Protein AF-A0AAV6FN83-F1 (afdb_monomer)

Nearest PDB structures (foldseek):
  1flj-assembly1_A  TM=7.805E-01  e=2.760E-05  Rattus norvegicus
  1urt-assembly1_A  TM=7.282E-01  e=1.240E-05  Mus musculus
  6zr9-assembly1_A  TM=7.828E-01  e=1.463E-04  Homo sapiens
  1keq-assembly2_B  TM=7.171E-01  e=7.507E-05  Mus musculus
  1znc-assembly2_B  TM=6.680E-01  e=8.025E-05  Homo sapiens

InterPro domains:
  IPR001148 Alpha carbonic anhydrase domain [PF00194] (38-166)
  IPR001148 Alpha carbonic anhydrase domain [SM01057] (1-166)
  IPR036398 Alpha carbonic anhydrase domain superfamily [G3DSA:3.10.200.10] (35-166)
  IPR036398 Alpha carbonic anhydrase domain superfamily [SSF51069] (3-166)

Foldseek 3Di:
DDDDDDDKDKALLQAQQQWWKWAAQLQDTDIDGDFPNIDIPQDAAPCVCSPPVVVLVVDPSRHDDDDAAEDADPPDDQDDPLLNQVLVCLLQHQFHPGMDTGGRHGNQCQQVRNDDQDPDNPPPVPDHNYGHPVSVCSQQVRHASHDPPGHGPPPSDDDDDDPVPD

Sequence (166 aa):
MTPFLQKFTFTGFNDKAAMSKIKNTGKTVKVEFIAGTLKLHIVNAKSIYNGKMAKILQESEGLAALGFFIEVESGTTDQPASWRNLTAHLSSITEKGQYADITGISMDYLISGGRPPATRLWYGPSSNIKVNKNLIDLFSTTVRVGNSSSPFMTNVYRSVQSLNGR

Solvent-accessible surface area (backbone atoms only — not comparable to full-atom values): 9888 Å² total; per-residue (Å²): 135,83,86,77,82,77,81,77,43,80,40,44,34,74,38,28,69,26,37,42,34,39,31,20,69,36,74,50,81,45,77,42,60,45,87,84,41,66,46,45,56,88,44,58,52,57,67,93,50,73,82,44,57,81,63,34,74,74,40,99,77,19,68,54,85,90,87,82,55,77,38,76,34,79,100,61,74,62,35,27,64,46,51,40,61,59,52,65,52,40,74,65,18,27,31,40,72,31,55,42,78,45,65,78,49,28,52,41,30,51,71,50,34,48,40,81,77,52,100,66,75,79,76,56,101,76,73,61,24,46,32,11,54,70,54,59,46,44,55,50,73,49,25,18,41,37,46,94,89,38,60,54,48,60,87,81,72,80,80,90,73,82,64,88,90,110

Mean predicted aligned error: 7.97 Å

pLDDT: mean 82.22, std 16.21, range [41.53, 98.5]

Organism: NCBI:txid278164

Radius of gyration: 17.39 Å; Cα contacts (8 Å, |Δi|>4): 271; chains: 1; bounding box: 46×39×48 Å

Structure (mmCIF, N/CA/C/O backbone):
data_AF-A0AAV6FN83-F1
#
_entry.id   AF-A0AAV6FN83-F1
#
loop_
_atom_site.group_PDB
_atom_site.id
_atom_site.type_symbol
_atom_site.label_atom_id
_atom_site.label_alt_id
_atom_site.label_comp_id
_atom_site.label_asym_id
_atom_site.label_entity_id
_atom_site.label_seq_id
_atom_site.pdbx_PDB_ins_code
_atom_site.Cartn_x
_atom_site.Cartn_y
_atom_site.Cartn_z
_atom_site.occupancy
_atom_site.B_iso_or_equiv
_atom_site.auth_seq_id
_atom_site.auth_comp_id
_atom_site.auth_asym_id
_atom_site.auth_atom_id
_atom_site.pdbx_PDB_model_num
ATOM 1 N N . MET A 1 1 ? 19.232 26.820 -24.868 1.00 41.53 1 MET A N 1
ATOM 2 C CA . MET A 1 1 ? 18.607 25.488 -25.018 1.00 41.53 1 MET A CA 1
ATOM 3 C C . MET A 1 1 ? 17.802 25.209 -23.767 1.00 41.53 1 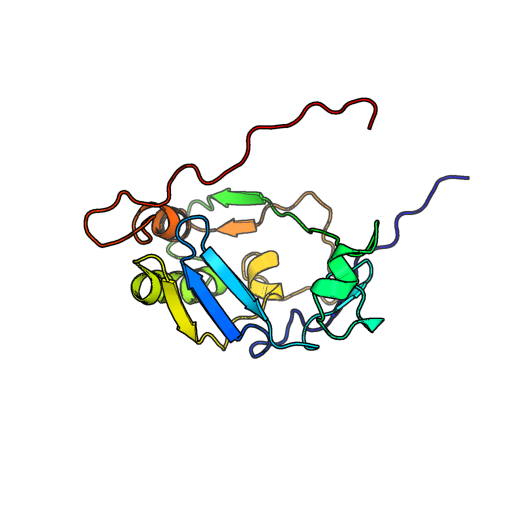MET A C 1
ATOM 5 O O . MET A 1 1 ? 18.380 25.186 -22.691 1.00 41.53 1 MET A O 1
ATOM 9 N N . THR A 1 2 ? 16.488 25.062 -23.888 1.00 42.81 2 THR A N 1
ATOM 10 C CA . THR A 1 2 ? 15.620 24.671 -22.771 1.00 42.81 2 THR A CA 1
ATOM 11 C C . 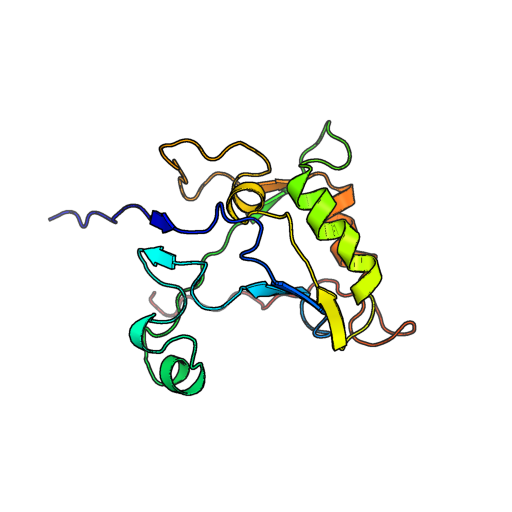THR A 1 2 ? 15.734 23.153 -22.597 1.00 42.81 2 THR A C 1
ATOM 13 O O . THR A 1 2 ? 15.498 22.443 -23.576 1.00 42.81 2 THR A O 1
ATOM 16 N N . PRO A 1 3 ? 16.130 22.614 -21.431 1.00 51.75 3 PRO A N 1
ATOM 17 C CA . PRO A 1 3 ? 16.149 21.169 -21.242 1.00 51.75 3 PRO A CA 1
ATOM 18 C C . PRO A 1 3 ? 14.708 20.641 -21.232 1.00 51.75 3 PRO A C 1
ATOM 20 O O . PRO A 1 3 ? 13.888 21.060 -20.417 1.00 51.75 3 PRO A O 1
ATOM 23 N N . PHE A 1 4 ? 14.388 19.728 -22.151 1.00 61.75 4 PHE A N 1
ATOM 24 C CA . PHE A 1 4 ? 13.110 19.019 -22.157 1.00 61.75 4 PHE A CA 1
ATOM 25 C C . PHE A 1 4 ? 13.226 17.771 -21.282 1.00 61.75 4 PHE A C 1
ATOM 27 O O . PHE A 1 4 ? 13.963 16.842 -21.610 1.00 61.75 4 PHE A O 1
ATOM 34 N N . LEU A 1 5 ? 12.481 17.735 -20.176 1.00 60.78 5 LEU A N 1
ATOM 35 C CA . LEU A 1 5 ? 12.267 16.497 -19.432 1.00 60.78 5 LEU A CA 1
ATOM 36 C C . LEU A 1 5 ? 11.431 15.546 -20.292 1.00 60.78 5 LEU A C 1
ATOM 38 O O . LEU A 1 5 ? 10.336 15.893 -20.742 1.00 60.78 5 LEU A O 1
ATOM 42 N N . GLN A 1 6 ? 11.951 14.342 -20.525 1.00 66.56 6 GLN A N 1
ATOM 43 C CA . GLN A 1 6 ? 11.180 13.288 -21.171 1.00 66.56 6 GLN A CA 1
ATOM 44 C C . GLN A 1 6 ? 10.081 12.796 -20.231 1.00 66.56 6 GLN A C 1
ATOM 46 O O . GLN A 1 6 ? 10.248 12.711 -19.015 1.00 66.56 6 GLN A O 1
ATOM 51 N N . LYS A 1 7 ? 8.940 12.444 -20.817 1.00 69.50 7 LYS A N 1
ATOM 52 C CA . LYS A 1 7 ? 7.821 11.864 -20.086 1.00 69.50 7 LYS A CA 1
ATOM 53 C C . LYS A 1 7 ? 8.192 10.474 -19.558 1.00 69.50 7 LYS A C 1
ATOM 55 O O . LYS A 1 7 ? 8.666 9.630 -20.319 1.00 69.50 7 LYS A O 1
ATOM 60 N N . PHE A 1 8 ? 7.892 10.210 -18.287 1.00 72.50 8 PHE A N 1
ATOM 61 C CA . PHE A 1 8 ? 8.014 8.869 -17.715 1.00 72.50 8 PHE A CA 1
ATOM 62 C C . PHE A 1 8 ? 7.148 7.861 -18.476 1.00 72.50 8 PHE A C 1
ATOM 64 O O . PHE A 1 8 ? 5.983 8.124 -18.786 1.00 72.50 8 PHE A O 1
ATOM 71 N N . THR A 1 9 ? 7.716 6.685 -18.744 1.00 72.44 9 THR A N 1
ATOM 72 C CA . THR A 1 9 ? 6.984 5.554 -19.325 1.00 72.44 9 THR A CA 1
ATOM 73 C C . THR A 1 9 ? 6.980 4.398 -18.337 1.00 72.44 9 THR A C 1
ATOM 75 O O . THR A 1 9 ? 8.039 3.934 -17.913 1.00 72.44 9 THR A O 1
ATOM 78 N N . PHE A 1 10 ? 5.788 3.921 -17.994 1.00 77.88 10 PHE A N 1
ATOM 79 C CA . PHE A 1 10 ? 5.569 2.814 -17.070 1.00 77.88 10 PHE A CA 1
ATOM 80 C C . PHE A 1 10 ? 5.234 1.559 -17.875 1.00 77.88 10 PHE A C 1
ATOM 82 O O . PHE A 1 10 ? 4.244 1.531 -18.596 1.00 77.88 10 PHE A O 1
ATOM 89 N N . THR A 1 11 ? 6.077 0.532 -17.796 1.00 81.12 11 THR A N 1
ATOM 90 C CA . THR A 1 11 ? 5.854 -0.763 -18.455 1.00 81.12 11 THR A CA 1
ATOM 91 C C . THR A 1 11 ? 5.644 -1.836 -17.395 1.00 81.12 11 THR A C 1
ATOM 93 O O . THR A 1 11 ? 6.400 -1.908 -16.425 1.00 81.12 11 THR A O 1
ATOM 96 N N . GLY A 1 12 ? 4.610 -2.660 -17.575 1.00 83.50 12 GLY A N 1
ATOM 97 C CA . GLY A 1 12 ? 4.262 -3.752 -16.662 1.00 83.50 12 GLY A CA 1
ATOM 98 C C . GLY A 1 12 ? 3.496 -3.331 -15.407 1.00 83.50 12 GLY A C 1
ATOM 99 O O . GLY A 1 12 ? 3.076 -4.183 -14.638 1.00 83.50 12 GLY A O 1
ATOM 100 N N . PHE A 1 13 ? 3.243 -2.035 -15.195 1.00 86.31 13 PHE A N 1
ATOM 101 C CA . PHE A 1 13 ? 2.449 -1.556 -14.053 1.00 86.31 13 PHE A CA 1
ATOM 102 C C . PHE A 1 13 ? 0.962 -1.967 -14.146 1.00 86.31 13 PHE A C 1
ATOM 104 O O . PHE A 1 13 ? 0.254 -2.017 -13.134 1.00 86.31 13 PHE A O 1
ATOM 111 N N . ASN A 1 14 ? 0.494 -2.320 -15.343 1.00 86.50 14 ASN A N 1
ATOM 112 C CA . ASN A 1 14 ? -0.826 -2.892 -15.600 1.00 86.50 14 ASN A CA 1
ATOM 113 C C . ASN A 1 14 ? -0.917 -4.397 -15.281 1.00 86.50 14 ASN A C 1
ATOM 115 O O . ASN A 1 14 ? -2.026 -4.931 -15.217 1.00 86.50 14 ASN A O 1
ATOM 119 N N . ASP A 1 15 ? 0.213 -5.084 -15.085 1.00 89.88 15 ASP A N 1
ATOM 120 C CA . ASP A 1 15 ? 0.239 -6.513 -14.781 1.00 89.88 15 ASP A CA 1
ATOM 121 C C . ASP A 1 15 ? -0.223 -6.767 -13.337 1.00 89.88 15 ASP A C 1
ATOM 123 O O . ASP A 1 15 ? 0.376 -6.306 -12.364 1.00 89.88 15 ASP A O 1
ATOM 127 N N . LYS A 1 16 ? -1.319 -7.516 -13.203 1.00 91.19 16 LYS A N 1
ATOM 128 C CA . LYS A 1 16 ? -1.933 -7.869 -11.918 1.00 91.19 16 LYS A CA 1
ATOM 129 C C . LYS A 1 16 ? -1.198 -8.992 -11.181 1.00 91.19 16 LYS A C 1
ATOM 131 O O . LYS A 1 16 ? -1.496 -9.223 -10.013 1.00 91.19 16 LYS A O 1
ATOM 136 N N . ALA A 1 17 ? -0.278 -9.686 -11.847 1.00 90.88 17 ALA A N 1
ATOM 137 C CA . ALA A 1 17 ? 0.593 -10.692 -11.249 1.00 90.88 17 ALA A CA 1
ATOM 138 C C . ALA A 1 17 ? 1.955 -10.111 -10.835 1.00 90.88 17 ALA A C 1
ATOM 140 O O . ALA A 1 17 ? 2.757 -10.803 -10.215 1.00 90.88 17 ALA A O 1
ATOM 141 N N . ALA A 1 18 ? 2.238 -8.845 -11.166 1.00 89.81 18 ALA A N 1
ATOM 142 C CA . ALA A 1 18 ? 3.548 -8.252 -10.924 1.00 89.81 18 ALA A CA 1
ATOM 143 C C . ALA A 1 18 ? 3.866 -8.071 -9.436 1.00 89.81 18 ALA A C 1
ATOM 145 O O . ALA A 1 18 ? 5.029 -8.192 -9.060 1.00 89.81 18 ALA A O 1
ATOM 146 N N . MET A 1 19 ? 2.872 -7.767 -8.598 1.00 91.50 19 MET A N 1
ATOM 147 C CA . MET A 1 19 ? 3.025 -7.741 -7.140 1.00 91.50 19 MET A CA 1
ATOM 148 C C . MET A 1 19 ? 2.934 -9.162 -6.603 1.00 91.50 19 MET A C 1
ATOM 150 O O . MET A 1 19 ? 1.995 -9.866 -6.946 1.00 91.50 19 MET A O 1
ATOM 154 N N . SER A 1 20 ? 3.887 -9.566 -5.765 1.00 93.31 20 SER A N 1
ATOM 155 C CA . SER A 1 20 ? 3.965 -10.941 -5.258 1.00 93.31 20 SER A CA 1
ATOM 156 C C . SER A 1 20 ? 3.737 -11.047 -3.759 1.00 93.31 20 SER A C 1
ATOM 158 O O . SER A 1 20 ? 3.164 -12.030 -3.300 1.00 93.31 20 SER A O 1
ATOM 160 N N . LYS A 1 21 ? 4.182 -10.057 -2.978 1.00 95.38 21 LYS A N 1
ATOM 161 C CA . LYS A 1 21 ? 4.176 -10.154 -1.516 1.00 95.38 21 LYS A CA 1
ATOM 162 C C . LYS A 1 21 ? 3.981 -8.811 -0.847 1.00 95.38 21 LYS A C 1
ATOM 164 O O . LYS A 1 21 ? 4.591 -7.825 -1.251 1.00 95.38 21 LYS A O 1
ATOM 169 N N . ILE A 1 22 ? 3.208 -8.794 0.230 1.00 97.19 22 ILE A N 1
ATOM 170 C CA . ILE A 1 22 ? 3.123 -7.678 1.171 1.00 97.19 22 ILE A CA 1
ATOM 171 C C . ILE A 1 22 ? 3.696 -8.113 2.520 1.00 97.19 22 ILE A C 1
ATOM 173 O O . ILE A 1 22 ? 3.480 -9.239 2.962 1.00 97.19 22 ILE A O 1
ATOM 177 N N . LYS A 1 23 ? 4.473 -7.245 3.169 1.00 97.69 23 LYS A N 1
ATOM 178 C CA . LYS A 1 23 ? 5.182 -7.563 4.412 1.00 97.69 23 LYS A CA 1
ATOM 179 C C . LYS A 1 23 ? 5.177 -6.393 5.379 1.00 97.69 23 LYS A C 1
ATOM 181 O O . LYS A 1 23 ? 5.529 -5.275 5.005 1.00 97.69 23 LYS A O 1
ATOM 186 N N . ASN A 1 24 ? 4.920 -6.676 6.651 1.00 98.06 24 ASN A N 1
ATOM 187 C CA . ASN A 1 24 ? 5.206 -5.742 7.731 1.00 98.06 24 ASN A CA 1
ATOM 188 C C . ASN A 1 24 ? 6.668 -5.897 8.178 1.00 98.06 24 ASN A C 1
ATOM 190 O O . ASN A 1 24 ? 7.106 -6.956 8.629 1.00 98.06 24 ASN A O 1
ATOM 194 N N . THR A 1 25 ? 7.459 -4.835 8.042 1.00 96.81 25 THR A N 1
ATOM 195 C CA . THR A 1 25 ? 8.880 -4.838 8.439 1.00 96.81 25 THR A CA 1
ATOM 196 C C . THR A 1 25 ? 9.110 -4.371 9.883 1.00 96.81 25 THR A C 1
ATOM 198 O O . THR A 1 25 ? 10.245 -4.389 10.365 1.00 96.81 25 THR A O 1
ATOM 201 N N . GLY A 1 26 ? 8.054 -3.919 10.564 1.00 95.19 26 GLY A N 1
ATOM 202 C CA . GLY A 1 26 ? 8.095 -3.169 11.821 1.00 95.19 26 GLY A CA 1
ATOM 203 C C . GLY A 1 26 ? 8.497 -1.700 11.649 1.00 95.19 26 GLY A C 1
ATOM 204 O O . GLY A 1 26 ? 8.528 -0.953 12.621 1.00 95.19 26 GLY A O 1
ATOM 205 N N . LYS A 1 27 ? 8.834 -1.288 10.419 1.00 94.31 27 LYS A N 1
ATOM 206 C CA . LYS A 1 27 ? 9.220 0.084 10.054 1.00 94.31 27 LYS A CA 1
ATOM 207 C C . LYS A 1 27 ? 8.477 0.623 8.836 1.00 94.31 27 LYS A C 1
ATOM 209 O O . LYS A 1 27 ? 8.706 1.761 8.471 1.00 94.31 27 LYS A O 1
ATOM 214 N N . THR A 1 28 ? 7.718 -0.213 8.136 1.00 94.81 28 THR A N 1
ATOM 215 C CA . THR A 1 28 ? 6.918 0.112 6.948 1.00 94.81 28 THR A CA 1
ATOM 216 C C . THR A 1 28 ? 6.169 -1.144 6.499 1.00 94.81 28 THR A C 1
ATOM 218 O O . THR A 1 28 ? 6.606 -2.268 6.794 1.00 94.81 28 THR A O 1
ATOM 221 N N . VAL A 1 29 ? 5.094 -0.948 5.739 1.00 96.31 29 VAL A N 1
ATOM 222 C CA . VAL A 1 29 ? 4.484 -1.981 4.901 1.00 96.31 29 VAL A CA 1
ATOM 223 C C . VAL A 1 29 ? 5.212 -1.984 3.558 1.00 96.31 29 VAL A C 1
ATOM 225 O O . VAL A 1 29 ? 5.216 -0.993 2.833 1.00 96.31 29 VAL A O 1
ATOM 228 N N . LYS A 1 30 ? 5.864 -3.099 3.235 1.00 95.12 30 LYS A N 1
ATOM 229 C CA . LYS A 1 30 ? 6.642 -3.273 2.007 1.00 95.12 30 LYS A CA 1
ATOM 230 C C . LYS A 1 30 ? 5.888 -4.185 1.044 1.00 95.12 30 LYS A C 1
ATOM 232 O O . LYS A 1 30 ? 5.527 -5.291 1.434 1.00 95.12 30 LYS A O 1
ATOM 237 N N . VAL A 1 31 ? 5.726 -3.751 -0.204 1.00 92.88 31 VAL A N 1
ATOM 238 C CA . VAL A 1 31 ? 5.269 -4.598 -1.315 1.00 92.88 31 VAL A CA 1
ATOM 239 C C . VAL A 1 31 ? 6.474 -5.010 -2.162 1.00 92.88 31 VAL A C 1
ATOM 241 O O . VAL A 1 31 ? 7.326 -4.183 -2.486 1.00 92.88 31 VAL A O 1
ATOM 244 N N . GLU A 1 32 ? 6.570 -6.295 -2.481 1.00 90.94 32 GLU A N 1
ATOM 245 C CA . GLU A 1 32 ? 7.575 -6.870 -3.372 1.00 90.94 32 GLU A CA 1
ATOM 246 C C . GLU A 1 32 ? 6.952 -7.181 -4.733 1.00 90.94 32 GLU A C 1
ATOM 248 O O . GLU A 1 32 ? 5.786 -7.569 -4.829 1.00 90.94 32 GLU A O 1
ATOM 253 N N . PHE A 1 33 ? 7.758 -7.020 -5.779 1.00 86.62 33 PHE A N 1
ATOM 254 C CA . PHE A 1 33 ? 7.383 -7.330 -7.150 1.00 86.62 33 PHE A CA 1
ATOM 255 C C . PHE A 1 33 ? 8.159 -8.545 -7.646 1.00 86.62 33 PHE A C 1
ATOM 257 O O . PHE A 1 33 ? 9.303 -8.774 -7.241 1.00 86.62 33 PHE A O 1
ATOM 264 N N . ILE A 1 34 ? 7.558 -9.299 -8.561 1.00 83.88 34 ILE A N 1
ATOM 265 C CA . ILE A 1 34 ? 8.251 -10.341 -9.313 1.00 83.88 34 ILE A CA 1
ATOM 266 C C . ILE A 1 34 ? 9.363 -9.684 -10.137 1.00 83.88 34 ILE A C 1
ATOM 268 O O . ILE A 1 34 ? 9.160 -8.674 -10.812 1.00 83.88 34 ILE A O 1
ATOM 272 N N . ALA A 1 35 ? 10.567 -10.249 -10.075 1.00 77.25 35 ALA A N 1
ATOM 273 C CA . ALA A 1 35 ? 11.700 -9.720 -10.819 1.00 77.25 35 ALA A CA 1
ATOM 274 C C . ALA A 1 35 ? 11.395 -9.692 -12.328 1.00 77.25 35 ALA A C 1
ATOM 276 O O . ALA A 1 35 ? 10.993 -10.695 -12.912 1.00 77.25 35 ALA A O 1
ATOM 277 N N . GLY A 1 36 ? 11.606 -8.534 -12.955 1.00 70.25 36 GLY A N 1
ATOM 278 C CA . GLY A 1 36 ? 11.462 -8.358 -14.402 1.00 70.25 36 GLY A CA 1
ATOM 279 C C . GLY A 1 36 ? 10.064 -7.979 -14.903 1.00 70.25 36 GLY A C 1
ATOM 280 O O . GLY A 1 36 ? 9.951 -7.664 -16.088 1.00 70.25 36 GLY A O 1
ATOM 281 N N . THR A 1 37 ? 9.033 -7.945 -14.048 1.00 73.50 37 THR A N 1
ATOM 282 C CA . THR A 1 37 ? 7.667 -7.559 -14.460 1.00 73.50 37 THR A CA 1
ATOM 283 C C . THR A 1 37 ? 7.509 -6.049 -14.618 1.00 73.50 37 THR A C 1
ATOM 285 O O . THR A 1 37 ? 6.928 -5.599 -15.600 1.00 73.50 37 THR A O 1
ATOM 288 N N . LEU A 1 38 ? 8.085 -5.246 -13.716 1.00 71.12 38 LEU A N 1
ATOM 289 C CA . LEU A 1 38 ? 8.027 -3.784 -13.788 1.00 71.12 38 LEU A CA 1
ATOM 290 C C . LEU A 1 38 ? 9.269 -3.180 -14.452 1.00 71.12 38 LEU A C 1
ATOM 292 O O . LEU A 1 38 ? 10.400 -3.481 -14.070 1.00 71.12 38 LEU A O 1
ATOM 296 N N . LYS A 1 39 ? 9.064 -2.251 -15.393 1.00 61.28 39 LYS A N 1
ATOM 297 C CA . LYS A 1 39 ? 10.122 -1.402 -15.962 1.00 61.28 39 LYS A CA 1
ATOM 298 C C . LYS A 1 39 ? 9.659 0.056 -15.986 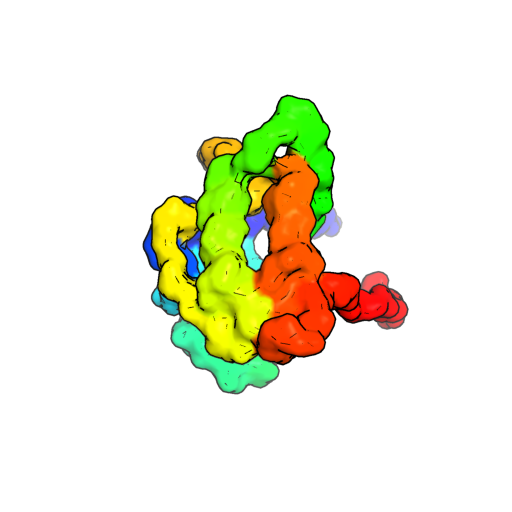1.00 61.28 39 LYS A C 1
ATOM 300 O O . LYS A 1 39 ? 8.661 0.385 -16.623 1.00 61.28 39 LYS A O 1
ATOM 305 N N . LEU A 1 40 ? 10.398 0.932 -15.309 1.00 58.53 40 LEU A N 1
ATOM 306 C CA . LEU A 1 40 ? 10.247 2.382 -15.428 1.00 58.53 40 LEU A CA 1
ATOM 307 C C . LEU A 1 40 ? 11.287 2.898 -16.422 1.00 58.53 40 LEU A C 1
ATOM 309 O 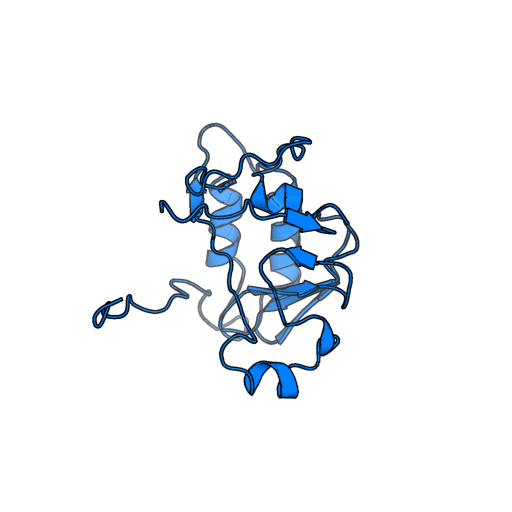O . LEU A 1 40 ? 12.487 2.690 -16.228 1.00 58.53 40 LEU A O 1
ATOM 313 N N . HIS A 1 41 ? 10.849 3.581 -17.474 1.00 56.03 41 HIS A N 1
ATOM 314 C CA . HIS A 1 41 ? 11.758 4.381 -18.285 1.00 56.03 41 HIS A CA 1
ATOM 315 C C . HIS A 1 41 ? 12.046 5.657 -17.476 1.00 56.03 41 HIS A C 1
ATOM 317 O O . HIS A 1 41 ? 11.128 6.425 -17.191 1.00 56.03 41 HIS A O 1
ATOM 323 N N . ILE A 1 42 ? 13.309 5.799 -17.055 1.00 46.78 42 ILE A N 1
ATOM 324 C CA . ILE A 1 42 ? 13.836 6.581 -15.911 1.00 46.78 42 ILE A CA 1
ATOM 325 C C . ILE A 1 42 ? 13.717 5.843 -14.542 1.00 46.78 42 ILE A C 1
ATOM 327 O O . ILE A 1 42 ? 13.334 6.392 -13.519 1.00 46.78 42 ILE A O 1
ATOM 331 N N . VAL A 1 43 ? 14.075 4.550 -14.586 1.00 48.12 43 VAL A N 1
ATOM 332 C CA . VAL A 1 43 ? 14.714 3.658 -13.583 1.00 48.12 43 VAL A CA 1
ATOM 333 C C . VAL A 1 43 ? 14.008 3.356 -12.243 1.00 48.12 43 VAL A C 1
ATOM 335 O O . VAL A 1 43 ? 13.859 4.196 -11.373 1.00 48.12 43 VAL A O 1
ATOM 338 N N . ASN A 1 44 ? 13.774 2.059 -12.001 1.00 53.00 44 ASN A N 1
ATOM 339 C CA . ASN A 1 44 ? 13.905 1.399 -10.692 1.00 53.00 44 ASN A CA 1
ATOM 340 C C . ASN A 1 44 ? 14.920 0.261 -10.898 1.00 53.00 44 ASN A C 1
ATOM 342 O O . ASN A 1 44 ? 14.684 -0.531 -11.802 1.00 53.00 44 ASN A O 1
ATOM 346 N N . ALA A 1 45 ? 16.020 0.209 -10.124 1.00 52.22 45 ALA A N 1
ATOM 347 C CA . ALA A 1 45 ? 17.159 -0.723 -10.249 1.00 52.22 45 ALA A CA 1
ATOM 348 C C . ALA A 1 45 ? 17.666 -0.954 -11.692 1.00 52.22 45 ALA A C 1
ATOM 350 O O . ALA A 1 45 ? 17.009 -1.643 -12.467 1.00 52.22 45 ALA A O 1
ATOM 351 N N . LYS A 1 46 ? 18.866 -0.457 -12.055 1.00 56.28 46 LYS A N 1
ATOM 352 C CA . LYS A 1 46 ? 19.451 -0.676 -13.402 1.00 56.28 46 LYS A CA 1
ATOM 353 C C . LYS A 1 46 ? 19.267 -2.147 -13.841 1.00 56.28 46 LYS A C 1
ATOM 355 O O . LYS A 1 46 ? 19.845 -3.064 -13.249 1.00 56.28 46 LYS A O 1
ATOM 360 N N . SER A 1 47 ? 18.434 -2.371 -14.864 1.00 58.91 47 SER A N 1
ATOM 361 C CA . SER A 1 47 ? 17.942 -3.705 -15.258 1.00 58.91 47 SER A CA 1
ATOM 362 C C . SER A 1 47 ? 19.062 -4.658 -15.677 1.00 58.91 47 SER A C 1
ATOM 364 O O . SER A 1 47 ? 18.923 -5.870 -15.522 1.00 58.91 47 SER A O 1
ATOM 366 N N . ILE A 1 48 ? 20.204 -4.108 -16.106 1.00 60.31 48 ILE A N 1
ATOM 367 C CA . ILE A 1 48 ? 21.453 -4.827 -16.398 1.00 60.31 48 ILE A CA 1
ATOM 368 C C . ILE A 1 48 ? 21.939 -5.693 -15.224 1.00 60.31 48 ILE A C 1
ATOM 370 O O . ILE A 1 48 ? 22.682 -6.650 -15.428 1.00 60.31 48 ILE A O 1
ATOM 374 N N . TYR A 1 49 ? 21.510 -5.394 -13.993 1.00 64.19 49 TYR A N 1
ATOM 375 C CA . TYR A 1 49 ? 21.867 -6.176 -12.811 1.00 64.19 49 TYR A CA 1
ATOM 376 C C . TYR A 1 49 ? 20.821 -7.225 -12.419 1.00 64.19 49 TYR A C 1
ATOM 378 O O . TYR A 1 49 ? 21.037 -7.925 -11.432 1.00 64.19 49 TYR A O 1
ATOM 386 N N . ASN A 1 50 ? 19.715 -7.364 -13.160 1.00 66.69 50 ASN A N 1
ATOM 387 C CA . ASN A 1 50 ? 18.675 -8.381 -12.952 1.00 66.69 50 ASN A CA 1
ATOM 388 C C . ASN A 1 50 ? 18.235 -8.525 -11.476 1.00 66.69 50 ASN A C 1
ATOM 390 O O . ASN A 1 50 ? 18.215 -9.620 -10.917 1.00 66.69 50 ASN A O 1
ATOM 394 N N . GLY A 1 51 ? 17.996 -7.398 -10.797 1.00 64.12 51 GLY A N 1
ATOM 395 C CA . GLY A 1 51 ? 17.577 -7.379 -9.389 1.00 64.12 51 GLY A CA 1
ATOM 396 C C . GLY A 1 51 ? 18.677 -7.658 -8.350 1.00 64.12 51 GLY A C 1
ATOM 397 O O . GLY A 1 51 ? 18.379 -7.711 -7.157 1.00 64.12 51 GLY A O 1
ATOM 398 N N . LYS A 1 52 ? 19.954 -7.795 -8.740 1.00 70.75 52 LYS A N 1
ATOM 399 C CA . LYS A 1 52 ? 21.078 -8.010 -7.805 1.00 70.75 52 LYS A CA 1
ATOM 400 C C . LYS A 1 52 ? 21.427 -6.730 -7.033 1.00 70.75 52 LYS A C 1
ATOM 402 O O . LYS A 1 52 ? 22.325 -5.982 -7.421 1.00 70.75 52 LYS A O 1
ATOM 407 N N . MET A 1 53 ? 20.746 -6.514 -5.904 1.00 67.00 53 MET A N 1
ATOM 408 C CA . MET A 1 53 ? 20.885 -5.327 -5.041 1.00 67.00 53 MET A CA 1
ATOM 409 C C . MET A 1 53 ? 22.333 -5.002 -4.651 1.00 67.00 53 MET A C 1
ATOM 411 O O . MET A 1 53 ? 22.705 -3.836 -4.644 1.00 67.00 53 MET A O 1
ATOM 415 N N . ALA A 1 54 ? 23.175 -6.011 -4.404 1.00 74.12 54 ALA A N 1
ATOM 416 C CA . ALA A 1 54 ? 24.578 -5.797 -4.037 1.00 74.12 54 ALA A CA 1
ATOM 417 C C . ALA A 1 54 ? 25.381 -5.027 -5.104 1.00 74.12 54 ALA A C 1
ATOM 419 O O . ALA A 1 54 ? 26.258 -4.250 -4.750 1.00 74.12 54 ALA A O 1
ATOM 420 N N . LYS A 1 55 ? 25.064 -5.209 -6.396 1.00 67.38 55 LYS A N 1
ATOM 421 C CA . LYS A 1 55 ? 25.699 -4.465 -7.498 1.00 67.38 55 LYS A CA 1
ATOM 422 C C . LYS A 1 55 ? 25.063 -3.092 -7.704 1.00 67.38 55 LYS A C 1
ATOM 424 O O . LYS A 1 55 ? 25.753 -2.129 -7.994 1.00 67.38 55 LYS A O 1
ATOM 429 N N . ILE A 1 56 ? 23.749 -3.001 -7.509 1.00 64.62 56 ILE A N 1
ATOM 430 C CA . ILE A 1 56 ? 22.988 -1.754 -7.663 1.00 64.62 56 ILE A CA 1
ATOM 431 C C . ILE A 1 56 ? 23.371 -0.722 -6.597 1.00 64.62 56 ILE A C 1
ATOM 433 O O . ILE A 1 56 ? 23.474 0.457 -6.905 1.00 64.62 56 ILE A O 1
ATOM 437 N N . LEU A 1 57 ? 23.618 -1.160 -5.359 1.00 66.44 57 LEU A N 1
ATOM 438 C CA . LEU A 1 57 ? 24.013 -0.283 -4.252 1.00 66.44 57 LEU A CA 1
ATOM 439 C C . LEU A 1 57 ? 25.437 0.279 -4.385 1.00 66.44 57 LEU A C 1
ATOM 441 O O . LEU A 1 57 ? 25.782 1.208 -3.663 1.00 66.44 57 LEU A O 1
ATOM 445 N N . GLN A 1 58 ? 26.257 -0.276 -5.282 1.00 70.38 58 GLN A N 1
ATOM 446 C CA . GLN A 1 58 ? 27.611 0.213 -5.563 1.00 70.38 58 GLN A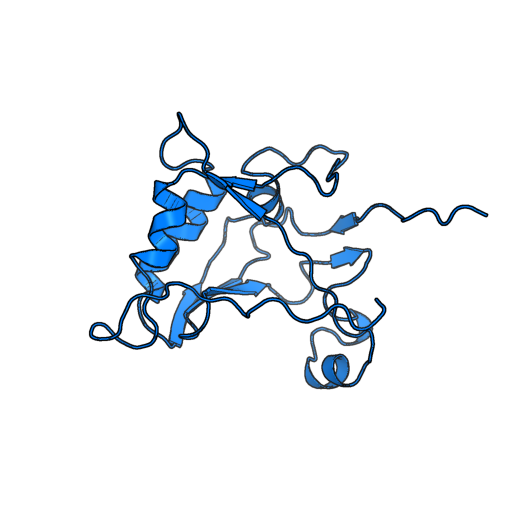 CA 1
ATOM 447 C C . GLN A 1 58 ? 27.631 1.317 -6.636 1.00 70.38 58 GLN A C 1
ATOM 449 O O . GLN A 1 58 ? 28.669 1.929 -6.860 1.00 70.38 58 GLN A O 1
ATOM 454 N N . GLU A 1 59 ? 26.497 1.590 -7.286 1.00 65.75 59 GLU A N 1
ATOM 455 C CA . GLU A 1 59 ? 26.373 2.555 -8.381 1.00 65.75 59 GLU A CA 1
ATOM 456 C C . GLU A 1 59 ? 25.692 3.844 -7.903 1.00 65.75 59 GLU A C 1
ATOM 458 O O . GLU A 1 59 ? 24.594 3.801 -7.345 1.00 65.75 59 GLU A O 1
ATOM 463 N N . SER A 1 60 ? 26.299 5.002 -8.184 1.00 67.06 60 SER A N 1
ATOM 464 C CA . SER A 1 60 ? 25.797 6.324 -7.766 1.00 67.06 60 SER A CA 1
ATOM 465 C C . SER A 1 60 ? 24.406 6.667 -8.319 1.00 67.06 60 SER A C 1
ATOM 467 O O . SER A 1 60 ? 23.662 7.409 -7.685 1.00 67.06 60 SER A O 1
ATOM 469 N N . GLU A 1 61 ? 24.032 6.082 -9.460 1.00 68.44 61 GLU A N 1
ATOM 470 C CA . GLU A 1 61 ? 22.721 6.222 -10.114 1.00 68.44 61 GLU A CA 1
ATOM 471 C C . GLU A 1 61 ? 21.946 4.890 -10.159 1.00 68.44 61 GLU A C 1
ATOM 473 O O . GLU A 1 61 ? 21.062 4.679 -10.991 1.00 68.44 61 GLU A O 1
ATOM 478 N N . GLY A 1 62 ? 22.305 3.924 -9.306 1.00 63.47 62 GLY A N 1
ATOM 479 C CA . GLY A 1 62 ? 21.693 2.592 -9.312 1.00 63.47 62 GLY A CA 1
ATOM 480 C C . GLY A 1 62 ? 20.215 2.583 -8.900 1.00 63.47 62 GLY A C 1
ATOM 481 O O . GLY A 1 62 ? 19.485 1.644 -9.236 1.00 63.47 62 GLY A O 1
ATOM 482 N N . LEU A 1 63 ? 19.769 3.627 -8.194 1.00 68.44 63 LEU A N 1
ATOM 483 C CA . LEU A 1 63 ? 18.439 3.751 -7.610 1.00 68.44 63 LEU A CA 1
ATOM 484 C C . LEU A 1 63 ? 17.765 5.050 -8.052 1.00 68.44 63 LEU A C 1
ATOM 486 O O . LEU A 1 63 ? 18.358 6.122 -7.981 1.00 68.44 63 LEU A O 1
ATOM 490 N N . ALA A 1 64 ? 16.488 4.948 -8.402 1.00 74.06 64 ALA A N 1
ATOM 491 C CA . ALA A 1 64 ? 15.579 6.081 -8.451 1.00 74.06 64 ALA A CA 1
ATOM 492 C C . ALA A 1 64 ? 14.353 5.749 -7.596 1.00 74.06 64 ALA A C 1
ATOM 494 O O . ALA A 1 64 ? 14.020 4.580 -7.401 1.00 74.06 64 ALA A O 1
ATOM 495 N N . ALA A 1 65 ? 13.714 6.777 -7.047 1.00 76.00 65 ALA A N 1
ATOM 496 C CA . ALA A 1 65 ? 12.501 6.643 -6.256 1.00 76.00 65 ALA A CA 1
ATOM 497 C C . ALA A 1 65 ? 11.416 7.530 -6.863 1.00 76.00 65 ALA A C 1
ATOM 499 O O . ALA A 1 65 ? 11.658 8.700 -7.155 1.00 76.00 65 ALA A O 1
ATOM 500 N N . LEU A 1 66 ? 10.220 6.969 -7.025 1.00 79.25 66 LEU A N 1
ATOM 501 C CA . LEU A 1 66 ? 9.037 7.702 -7.450 1.00 79.25 66 LEU A CA 1
ATOM 502 C C . LEU A 1 66 ? 8.092 7.845 -6.259 1.00 79.25 66 LEU A C 1
ATOM 504 O O . LEU A 1 66 ? 7.641 6.846 -5.700 1.00 79.25 66 LEU A O 1
ATOM 508 N N . GLY A 1 67 ? 7.827 9.089 -5.868 1.00 79.25 67 GLY A N 1
ATOM 509 C CA . GLY A 1 67 ? 6.909 9.428 -4.787 1.00 79.25 67 GLY A CA 1
ATOM 510 C C . GLY A 1 67 ? 5.586 9.960 -5.324 1.00 79.25 67 GLY A C 1
ATOM 511 O O . GLY A 1 67 ? 5.564 10.702 -6.302 1.00 79.25 67 GLY A O 1
ATOM 512 N N . PHE A 1 68 ? 4.498 9.609 -4.645 1.00 83.75 68 PHE A N 1
ATOM 513 C CA . PHE A 1 68 ? 3.170 10.169 -4.871 1.00 83.75 68 PHE A CA 1
ATOM 514 C C . PHE A 1 68 ? 2.580 10.595 -3.532 1.00 83.75 68 PHE A C 1
ATOM 516 O O . PHE A 1 68 ? 2.823 9.945 -2.512 1.00 83.75 68 PHE A O 1
ATOM 523 N N . PHE A 1 69 ? 1.779 11.656 -3.543 1.00 87.12 69 PHE A N 1
ATOM 524 C CA . PHE A 1 69 ? 0.964 12.027 -2.393 1.00 87.12 69 PHE A CA 1
ATOM 525 C C . PHE A 1 69 ? -0.402 11.351 -2.473 1.00 87.12 69 PHE A C 1
ATOM 527 O O . PHE A 1 69 ? -0.968 11.192 -3.557 1.00 87.12 69 PHE A O 1
ATOM 534 N N . ILE A 1 70 ? -0.918 10.962 -1.310 1.00 90.44 70 ILE A N 1
ATOM 535 C CA . ILE A 1 70 ? -2.268 10.429 -1.138 1.00 90.44 70 ILE A CA 1
ATOM 536 C C . ILE A 1 70 ? -3.097 11.513 -0.459 1.00 90.44 70 ILE A C 1
ATOM 538 O O . ILE A 1 70 ? -2.649 12.121 0.512 1.00 90.44 70 ILE A O 1
ATOM 542 N N . GLU A 1 71 ? -4.300 11.739 -0.963 1.00 91.88 71 GLU A N 1
ATOM 543 C CA . GLU A 1 71 ? -5.256 12.701 -0.434 1.00 91.88 71 GLU A CA 1
ATOM 544 C C . GLU A 1 71 ? -6.559 11.990 -0.070 1.00 91.88 71 GLU A C 1
ATOM 546 O O . GLU A 1 71 ? -6.988 11.053 -0.749 1.00 91.88 71 GLU A O 1
ATOM 551 N N . VAL A 1 72 ? -7.191 12.449 1.010 1.00 93.88 72 VAL A N 1
ATOM 552 C CA . VAL A 1 72 ? -8.489 11.929 1.439 1.00 93.88 72 VAL A CA 1
ATOM 553 C C . VAL A 1 72 ? -9.551 12.286 0.403 1.00 93.88 72 VAL A C 1
ATOM 555 O O . VAL A 1 72 ? -9.779 13.456 0.105 1.00 93.88 72 VAL A O 1
ATOM 558 N N . GLU A 1 73 ? -10.255 11.276 -0.098 1.00 92.44 73 GLU A N 1
ATOM 559 C CA . GLU A 1 73 ? -11.444 11.465 -0.922 1.00 92.44 73 GLU A CA 1
ATOM 560 C C . GLU A 1 73 ? -12.707 11.433 -0.060 1.00 92.44 73 GLU A C 1
ATOM 562 O O . GLU A 1 73 ? -13.069 10.399 0.510 1.00 92.44 73 GLU A O 1
ATOM 567 N N . SER A 1 74 ? -13.377 12.581 0.043 1.00 89.81 74 SER A N 1
ATOM 568 C CA . SER A 1 74 ? -14.674 12.710 0.704 1.00 89.81 74 SER A CA 1
ATOM 569 C C . SER A 1 74 ? -15.820 12.258 -0.211 1.00 89.81 74 SER A C 1
ATOM 571 O O . SER A 1 74 ? -15.682 12.195 -1.431 1.00 89.81 74 SER A O 1
ATOM 573 N N . GLY A 1 75 ? -16.969 11.920 0.382 1.00 91.06 75 GLY A N 1
ATOM 574 C CA . GLY A 1 75 ? -18.175 11.543 -0.371 1.00 91.06 75 GLY A CA 1
ATOM 575 C C . GLY A 1 75 ? -18.142 10.146 -1.004 1.00 91.06 75 GLY A C 1
ATOM 576 O O . GLY A 1 75 ? -19.051 9.795 -1.750 1.00 91.06 75 GLY A O 1
ATOM 577 N N . THR A 1 76 ? -17.124 9.338 -0.702 1.00 92.19 76 THR A N 1
ATOM 578 C CA . THR A 1 76 ? -17.028 7.926 -1.097 1.00 92.19 76 THR A CA 1
ATOM 579 C C . THR A 1 76 ? -16.959 7.026 0.140 1.00 92.19 76 THR A C 1
ATOM 581 O O . THR A 1 76 ? -16.768 7.505 1.259 1.00 92.19 76 THR A O 1
ATOM 584 N N . THR A 1 77 ? -17.103 5.713 -0.044 1.00 94.44 77 THR A N 1
ATOM 585 C CA . THR A 1 77 ? -16.887 4.708 1.008 1.00 94.44 77 THR A CA 1
ATOM 586 C C . THR A 1 77 ? -16.004 3.608 0.451 1.00 94.44 77 THR A C 1
ATOM 588 O O . THR A 1 77 ? -16.320 3.038 -0.593 1.00 94.44 77 THR A O 1
ATOM 591 N N . ASP A 1 78 ? -14.881 3.349 1.120 1.00 94.75 78 ASP A N 1
ATOM 592 C CA . ASP A 1 78 ? -13.935 2.281 0.786 1.00 94.75 78 ASP A CA 1
ATOM 593 C C . ASP A 1 78 ? -13.523 2.248 -0.702 1.00 94.75 78 ASP A C 1
ATOM 595 O O . ASP A 1 78 ? -13.373 1.183 -1.311 1.00 94.75 78 ASP A O 1
ATOM 599 N N . GLN A 1 79 ? -13.352 3.432 -1.300 1.00 94.00 79 GLN A N 1
ATOM 600 C CA . GLN A 1 79 ? -12.856 3.626 -2.665 1.00 94.00 79 GLN A CA 1
ATOM 601 C C . GLN A 1 79 ? -11.426 4.191 -2.670 1.00 94.00 79 GLN A C 1
ATOM 603 O O . GLN A 1 79 ? -11.041 4.886 -1.730 1.00 94.00 79 GLN A O 1
ATOM 608 N N . PRO A 1 80 ? -10.645 3.941 -3.733 1.00 93.00 80 PRO A N 1
ATOM 609 C CA . PRO A 1 80 ? -10.963 3.070 -4.867 1.00 93.00 80 PRO A CA 1
ATOM 610 C C . PRO A 1 80 ? -10.830 1.575 -4.527 1.00 93.00 80 PRO A C 1
ATOM 612 O O . PRO A 1 80 ? -10.104 1.180 -3.614 1.00 93.00 80 PRO A O 1
ATOM 615 N N . ALA A 1 81 ? -11.477 0.721 -5.326 1.00 93.50 81 ALA A N 1
ATOM 616 C CA . ALA A 1 81 ? -11.419 -0.737 -5.170 1.00 93.50 81 ALA A CA 1
ATOM 617 C C . ALA A 1 81 ? -9.988 -1.312 -5.154 1.00 93.50 81 ALA A C 1
ATOM 619 O O . ALA A 1 81 ? -9.727 -2.278 -4.445 1.00 93.50 81 ALA A O 1
ATOM 620 N N . SER A 1 82 ? -9.049 -0.710 -5.890 1.00 91.75 82 SER A N 1
ATOM 621 C CA . SER A 1 82 ? -7.639 -1.121 -5.887 1.00 91.75 82 SER A CA 1
ATOM 622 C C . SER A 1 82 ? -6.986 -0.962 -4.511 1.00 91.75 82 SER A C 1
ATOM 624 O O . SER A 1 82 ? -6.311 -1.877 -4.042 1.00 91.75 82 SER A O 1
ATOM 626 N N . TRP A 1 83 ? -7.243 0.158 -3.833 1.00 95.06 83 TRP A N 1
ATOM 627 C CA . TRP A 1 83 ? -6.762 0.415 -2.476 1.00 95.06 83 TRP A CA 1
ATOM 628 C C . TRP A 1 83 ? -7.498 -0.430 -1.437 1.00 95.06 83 TRP A C 1
ATOM 630 O O . TRP A 1 83 ? -6.872 -0.908 -0.492 1.00 95.06 83 TRP A O 1
ATOM 640 N N . ARG A 1 84 ? -8.796 -0.693 -1.629 1.00 96.38 84 ARG A N 1
ATOM 641 C CA . ARG A 1 84 ? -9.553 -1.618 -0.773 1.00 96.38 84 ARG A CA 1
ATOM 642 C C . ARG A 1 84 ? -8.987 -3.037 -0.841 1.00 96.38 84 ARG A C 1
ATOM 644 O O . ARG A 1 84 ? -8.757 -3.657 0.189 1.00 96.38 84 ARG A O 1
ATOM 651 N N . ASN A 1 85 ? -8.691 -3.525 -2.044 1.00 95.75 85 ASN A N 1
ATOM 652 C CA . ASN A 1 85 ? -8.090 -4.845 -2.231 1.00 95.75 85 ASN A CA 1
ATOM 653 C C . ASN A 1 85 ? -6.687 -4.920 -1.613 1.00 95.75 85 ASN A C 1
ATOM 655 O O . ASN A 1 85 ? -6.360 -5.910 -0.973 1.00 95.75 85 ASN A O 1
ATOM 659 N N . LEU A 1 86 ? -5.872 -3.866 -1.750 1.00 96.00 86 LEU A N 1
ATOM 660 C CA . LEU A 1 86 ? -4.549 -3.812 -1.120 1.00 96.00 86 LEU A CA 1
ATOM 661 C C . LEU A 1 86 ? -4.646 -3.845 0.411 1.00 96.00 86 LEU A C 1
ATOM 663 O O . LEU A 1 86 ? -3.948 -4.615 1.068 1.00 96.00 86 LEU A O 1
ATOM 667 N N . THR A 1 87 ? -5.512 -3.005 0.978 1.00 97.25 87 THR A N 1
ATOM 668 C CA . THR A 1 87 ? -5.654 -2.855 2.433 1.00 97.25 87 THR A CA 1
ATOM 669 C C . THR A 1 87 ? -6.309 -4.062 3.101 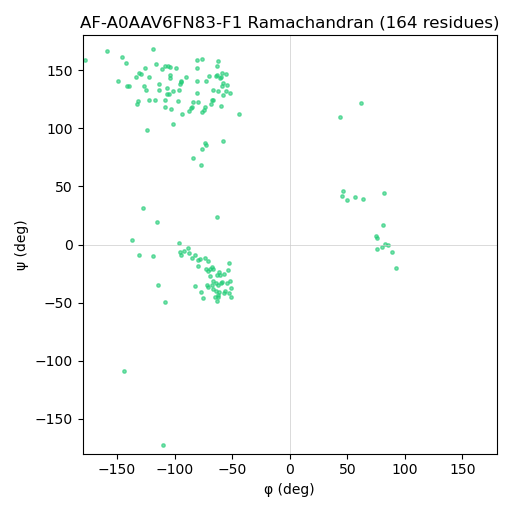1.00 97.25 87 THR A C 1
ATOM 671 O O . THR A 1 87 ? -6.027 -4.324 4.268 1.00 97.25 87 THR A O 1
ATOM 674 N N . ALA A 1 88 ? -7.078 -4.869 2.362 1.00 97.06 88 ALA A N 1
ATOM 675 C CA . ALA A 1 88 ? -7.627 -6.133 2.854 1.00 97.06 88 ALA A CA 1
ATOM 676 C C . ALA A 1 88 ? -6.548 -7.117 3.351 1.00 97.06 88 ALA A C 1
ATOM 678 O O . ALA A 1 88 ? -6.825 -7.937 4.224 1.00 97.06 88 ALA A O 1
ATOM 679 N N . HIS A 1 89 ? -5.310 -7.012 2.855 1.00 97.81 89 HIS A N 1
ATOM 680 C CA . HIS A 1 89 ? -4.195 -7.856 3.294 1.00 97.81 89 HIS A CA 1
ATOM 681 C C . HIS A 1 89 ? -3.517 -7.380 4.591 1.00 97.81 89 HIS A C 1
ATOM 683 O O . HIS A 1 89 ? -2.684 -8.105 5.134 1.00 97.81 89 HIS A O 1
ATOM 689 N N . LEU A 1 90 ? -3.839 -6.184 5.108 1.00 98.12 90 LEU A N 1
ATOM 690 C CA . LEU A 1 90 ? -3.172 -5.630 6.295 1.00 98.12 90 LEU A CA 1
ATOM 691 C C . LEU A 1 90 ? -3.414 -6.470 7.554 1.00 98.12 90 LEU A C 1
ATOM 693 O O . LEU A 1 90 ? -2.512 -6.599 8.379 1.00 98.12 90 LEU A O 1
ATOM 697 N N . SER A 1 91 ? -4.588 -7.093 7.678 1.00 97.56 91 SER A N 1
ATOM 698 C CA . SER A 1 91 ? -4.916 -7.981 8.801 1.00 97.56 91 SER A CA 1
ATOM 699 C C . SER A 1 91 ? -3.995 -9.206 8.859 1.00 97.56 91 SER A C 1
ATOM 701 O O . SER A 1 91 ? -3.593 -9.625 9.945 1.00 97.56 91 SER A O 1
ATOM 703 N N . SER A 1 92 ? -3.576 -9.726 7.699 1.00 98.12 92 SER A N 1
ATOM 704 C CA . SER A 1 92 ? -2.641 -10.853 7.575 1.00 98.12 92 SER A CA 1
ATOM 705 C C . SER A 1 92 ? -1.189 -10.492 7.904 1.00 98.12 92 SER A C 1
ATOM 707 O O . SER A 1 92 ? -0.353 -11.384 8.026 1.00 98.12 92 SER A O 1
ATOM 709 N N . ILE A 1 93 ? -0.875 -9.198 8.034 1.00 98.38 93 ILE A N 1
ATOM 710 C CA . ILE A 1 93 ? 0.473 -8.696 8.334 1.00 98.38 93 ILE A CA 1
ATOM 711 C C . ILE A 1 93 ? 0.493 -7.742 9.536 1.00 98.38 93 ILE A C 1
ATOM 713 O O . ILE A 1 93 ? 1.299 -6.811 9.602 1.00 98.38 93 ILE A O 1
ATOM 717 N N . THR A 1 94 ? -0.407 -7.965 10.492 1.00 98.50 94 THR A N 1
ATOM 718 C CA . THR A 1 94 ? -0.551 -7.145 11.701 1.00 98.50 94 THR A CA 1
ATOM 719 C C . THR A 1 94 ? 0.777 -6.990 12.451 1.00 98.50 94 THR A C 1
ATOM 721 O O . THR A 1 94 ? 1.129 -5.886 12.863 1.00 98.50 94 THR A O 1
ATOM 724 N N . GLU A 1 95 ? 1.562 -8.057 12.578 1.00 98.50 95 GLU A N 1
ATOM 725 C CA . GLU A 1 95 ? 2.809 -8.086 13.344 1.00 98.50 95 GLU A CA 1
ATOM 726 C C . GLU A 1 95 ? 4.060 -8.047 12.454 1.00 98.50 95 GLU A C 1
ATOM 728 O O . GLU A 1 95 ? 4.083 -8.493 11.305 1.00 98.50 95 GLU A O 1
ATOM 733 N N . LYS A 1 96 ? 5.153 -7.523 13.006 1.00 98.19 96 LYS A N 1
ATOM 734 C CA . LYS A 1 96 ? 6.460 -7.460 12.360 1.00 98.19 96 LYS A CA 1
ATOM 735 C C . LYS A 1 96 ? 6.905 -8.848 11.908 1.00 98.19 96 LYS A C 1
ATOM 737 O O . LYS A 1 96 ? 6.957 -9.797 12.681 1.00 98.19 96 LYS A O 1
ATOM 742 N N . GLY A 1 97 ? 7.358 -8.922 10.662 1.00 97.19 97 GLY A N 1
ATOM 743 C CA . GLY A 1 97 ? 7.878 -10.143 10.058 1.00 97.19 97 GLY A CA 1
ATOM 744 C C . GLY A 1 97 ? 6.816 -10.950 9.321 1.00 97.19 97 GLY A C 1
ATOM 745 O O . GLY A 1 97 ? 7.194 -11.695 8.415 1.00 97.19 97 GLY A O 1
ATOM 746 N N . GLN A 1 98 ? 5.529 -10.745 9.625 1.00 98.50 98 GLN A N 1
ATOM 747 C CA . GLN A 1 98 ? 4.432 -11.362 8.887 1.00 98.50 98 GLN A CA 1
ATOM 748 C C . GLN A 1 98 ? 4.399 -10.864 7.442 1.00 98.50 98 GLN A C 1
ATOM 750 O O . GLN A 1 98 ? 4.716 -9.705 7.137 1.00 98.50 98 GLN A O 1
ATOM 755 N N . TYR A 1 99 ? 4.021 -11.771 6.550 1.00 97.81 99 TYR A N 1
ATOM 756 C CA . TYR A 1 99 ? 3.852 -11.506 5.135 1.00 97.81 99 TYR A CA 1
ATOM 757 C C . TYR A 1 99 ? 2.646 -12.276 4.601 1.00 97.81 99 TYR A C 1
ATOM 759 O O . TYR A 1 99 ? 2.272 -13.309 5.151 1.00 97.81 99 TYR A O 1
ATOM 767 N N . ALA A 1 100 ? 2.081 -11.774 3.511 1.00 97.44 100 ALA A N 1
ATOM 768 C CA . ALA A 1 100 ? 1.057 -12.455 2.739 1.00 97.44 100 ALA A CA 1
ATOM 769 C C . ALA A 1 100 ? 1.405 -12.357 1.254 1.00 97.44 100 ALA A C 1
ATOM 771 O O . ALA A 1 100 ? 1.941 -11.3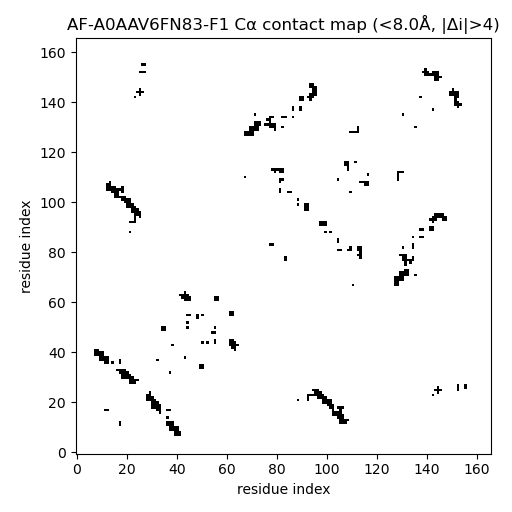38 0.801 1.00 97.44 100 ALA A O 1
ATOM 772 N N . ASP A 1 101 ? 1.106 -13.415 0.510 1.00 96.12 101 ASP A N 1
ATOM 773 C CA . ASP A 1 101 ? 1.169 -13.364 -0.943 1.00 96.12 101 ASP A CA 1
ATOM 774 C C . ASP A 1 101 ? -0.012 -12.541 -1.462 1.00 96.12 101 ASP A C 1
ATOM 776 O O . ASP A 1 101 ? -1.124 -12.607 -0.929 1.00 96.12 101 ASP A O 1
ATOM 780 N N . ILE A 1 102 ? 0.243 -11.730 -2.484 1.00 93.44 102 ILE A N 1
ATOM 781 C CA . ILE A 1 102 ? -0.766 -10.867 -3.100 1.00 93.44 102 ILE A CA 1
ATOM 782 C C . ILE A 1 102 ? -0.755 -11.065 -4.610 1.00 93.44 102 ILE A C 1
ATOM 784 O O . ILE A 1 102 ? 0.282 -11.339 -5.200 1.00 93.44 102 ILE A O 1
ATOM 788 N N . THR A 1 103 ? -1.922 -10.949 -5.232 1.00 90.62 103 THR A N 1
ATOM 789 C CA . THR A 1 103 ? -2.108 -11.002 -6.686 1.00 90.62 103 THR A CA 1
ATOM 790 C C . THR A 1 103 ? -3.426 -10.313 -7.037 1.00 90.62 103 THR A C 1
ATOM 792 O O . THR A 1 103 ? -4.246 -10.034 -6.162 1.00 90.62 103 THR A O 1
ATOM 795 N N . GLY A 1 104 ? -3.652 -10.002 -8.309 1.00 90.00 104 GLY A N 1
ATOM 796 C CA . GLY A 1 104 ? -4.894 -9.379 -8.771 1.00 90.00 104 GLY A CA 1
ATOM 797 C C . GLY A 1 104 ? -4.919 -7.851 -8.645 1.00 90.00 104 GLY A C 1
ATOM 798 O O . GLY A 1 104 ? -5.898 -7.227 -9.064 1.00 90.00 104 GLY A O 1
ATOM 799 N N . ILE A 1 105 ? -3.850 -7.237 -8.126 1.00 90.00 105 ILE A N 1
ATOM 800 C CA . ILE A 1 105 ? -3.710 -5.786 -7.952 1.00 90.00 105 ILE A CA 1
ATOM 801 C C . ILE A 1 105 ? -2.688 -5.266 -8.962 1.00 90.00 105 ILE A C 1
ATOM 803 O O . ILE A 1 105 ? -1.552 -5.726 -9.011 1.00 90.00 105 ILE A O 1
ATOM 807 N N . SER A 1 106 ? -3.097 -4.287 -9.764 1.00 88.94 106 SER A N 1
ATOM 808 C CA . SER A 1 106 ? -2.211 -3.587 -10.694 1.00 88.94 106 SER A CA 1
ATOM 809 C C . SER A 1 106 ? -1.700 -2.299 -10.052 1.00 88.94 106 SER A C 1
ATOM 811 O O . SER A 1 106 ? -2.469 -1.558 -9.433 1.00 88.94 106 SER A O 1
ATOM 813 N N . MET A 1 107 ? -0.411 -2.009 -10.248 1.00 87.31 107 MET A N 1
ATOM 814 C CA . MET A 1 107 ? 0.200 -0.764 -9.784 1.00 87.31 107 MET A CA 1
ATOM 815 C C . MET A 1 107 ? -0.450 0.450 -10.446 1.00 87.31 107 MET A C 1
ATOM 817 O O . MET A 1 107 ? -0.755 1.400 -9.735 1.00 87.31 107 MET A O 1
ATOM 821 N N . ASP A 1 108 ? -0.750 0.392 -11.750 1.00 86.25 108 ASP A N 1
ATOM 822 C CA . ASP A 1 108 ? -1.447 1.465 -12.477 1.00 86.25 108 ASP A CA 1
ATOM 823 C C . ASP A 1 108 ? -2.728 1.888 -11.763 1.00 86.25 108 ASP A C 1
ATOM 825 O O . ASP A 1 108 ? -2.949 3.075 -11.558 1.00 86.25 108 ASP A O 1
ATOM 829 N N . TYR A 1 109 ? -3.537 0.931 -11.304 1.00 87.19 109 TYR A N 1
ATOM 830 C CA . TYR A 1 109 ? -4.771 1.231 -10.578 1.00 87.19 109 TYR A CA 1
ATOM 831 C C . TYR A 1 109 ? -4.546 1.758 -9.154 1.00 87.19 109 TYR A C 1
ATOM 833 O O . TYR A 1 109 ? -5.448 2.387 -8.596 1.00 87.19 109 TYR A O 1
ATOM 841 N N . LEU A 1 110 ? -3.389 1.510 -8.535 1.00 89.50 110 LEU A N 1
ATOM 842 C CA . LEU A 1 110 ? -3.031 2.148 -7.264 1.00 89.50 110 LEU A CA 1
ATOM 843 C C . LEU A 1 110 ? -2.612 3.602 -7.492 1.00 89.50 110 LEU A C 1
ATOM 845 O O . LEU A 1 110 ? -3.109 4.486 -6.795 1.00 89.50 110 LEU A O 1
ATOM 849 N N . ILE A 1 111 ? -1.759 3.853 -8.489 1.00 86.12 111 ILE A N 1
ATOM 850 C CA . ILE A 1 111 ? -1.223 5.191 -8.782 1.00 86.12 111 ILE A CA 1
ATOM 851 C C . ILE A 1 111 ? -2.199 6.084 -9.557 1.00 86.12 111 ILE A C 1
ATOM 853 O O . ILE A 1 111 ? -2.052 7.301 -9.554 1.00 86.12 111 ILE A O 1
ATOM 857 N N . SER A 1 112 ? -3.217 5.522 -10.211 1.00 79.94 112 SER A N 1
ATOM 858 C CA . SER A 1 112 ? -4.290 6.274 -10.875 1.00 79.94 112 SER A CA 1
ATOM 859 C C . SER A 1 112 ? -5.473 6.598 -9.955 1.00 79.94 112 SER A C 1
ATOM 861 O O . SER A 1 112 ? -6.433 7.232 -10.401 1.00 79.94 112 SER A O 1
ATOM 863 N N . GLY A 1 113 ? -5.455 6.125 -8.701 1.00 73.44 113 GLY A N 1
ATOM 864 C CA . GLY A 1 113 ? -6.612 6.218 -7.806 1.00 73.44 113 GLY A CA 1
ATOM 865 C C . GLY A 1 113 ? -7.816 5.419 -8.321 1.00 73.44 113 GLY A C 1
ATOM 866 O O . GLY A 1 113 ? -8.947 5.887 -8.267 1.00 73.44 113 GLY A O 1
ATOM 867 N N . GLY A 1 114 ? -7.584 4.230 -8.884 1.00 71.25 114 GLY A N 1
ATOM 868 C CA . GLY A 1 114 ? -8.640 3.330 -9.361 1.00 71.25 114 GLY A CA 1
ATOM 869 C C . GLY A 1 114 ? -9.188 3.640 -10.755 1.00 71.25 114 GLY A C 1
ATOM 870 O O . GLY A 1 114 ? -10.068 2.927 -11.236 1.00 71.25 114 GLY A O 1
ATOM 871 N N . ARG A 1 115 ? -8.674 4.670 -11.429 1.00 68.88 115 ARG A N 1
ATOM 872 C CA . ARG A 1 115 ? -9.098 5.034 -12.785 1.00 68.88 115 ARG A CA 1
ATOM 873 C C . ARG A 1 115 ? -8.407 4.135 -13.816 1.00 68.88 115 ARG A C 1
ATOM 875 O O . ARG A 1 115 ? -7.219 3.849 -13.648 1.00 68.88 115 ARG A O 1
ATOM 882 N N . PRO A 1 116 ? -9.095 3.703 -14.889 1.00 62.91 116 PRO A N 1
ATOM 883 C CA . PRO A 1 116 ? -8.429 3.029 -15.996 1.00 62.91 116 PRO A CA 1
ATOM 884 C C . PRO A 1 116 ? -7.253 3.891 -16.476 1.00 62.91 116 PRO A C 1
ATOM 886 O O . PRO A 1 116 ? -7.445 5.099 -16.667 1.00 62.91 116 PRO A O 1
ATOM 889 N N . PRO A 1 117 ? -6.043 3.326 -16.636 1.00 60.91 117 PRO A N 1
ATOM 890 C CA . PRO A 1 117 ? -4.914 4.094 -17.132 1.00 60.91 117 PRO A CA 1
ATOM 891 C C . PRO A 1 117 ? -5.279 4.626 -18.519 1.00 60.91 117 PRO A C 1
ATOM 893 O O . PRO A 1 117 ? -5.584 3.862 -19.435 1.00 60.91 117 PRO A O 1
ATOM 896 N N . ALA A 1 118 ? -5.304 5.951 -18.677 1.00 57.34 118 ALA A N 1
ATOM 897 C CA . ALA A 1 118 ? -5.472 6.541 -19.995 1.00 57.34 118 ALA A CA 1
ATOM 898 C C . ALA A 1 118 ? -4.329 6.031 -20.889 1.00 57.34 118 ALA A C 1
ATOM 900 O O . ALA A 1 118 ? -3.175 6.009 -20.457 1.00 57.34 118 ALA A O 1
ATOM 901 N N . THR A 1 119 ? -4.618 5.692 -22.151 1.00 51.53 119 THR A N 1
ATOM 902 C CA . THR A 1 119 ? -3.613 5.295 -23.168 1.00 51.53 119 THR A CA 1
ATOM 903 C C . THR A 1 119 ? -2.472 6.310 -23.310 1.00 51.53 119 THR A C 1
ATOM 905 O O . THR A 1 119 ? -1.409 6.013 -23.849 1.00 51.53 119 THR A O 1
ATOM 908 N N . ARG A 1 120 ? -2.677 7.520 -22.781 1.00 50.69 120 ARG A N 1
ATOM 909 C CA . ARG A 1 120 ? -1.662 8.527 -22.509 1.00 50.69 120 ARG A CA 1
ATOM 910 C C . ARG A 1 120 ? -1.747 8.904 -21.033 1.00 50.69 120 ARG A C 1
ATOM 912 O O . ARG A 1 120 ? -2.552 9.750 -20.664 1.00 50.69 120 ARG A O 1
ATOM 919 N N . LEU A 1 121 ? -0.886 8.317 -20.206 1.00 50.03 121 LEU A N 1
ATOM 920 C CA . LEU A 1 121 ? -0.702 8.703 -18.806 1.00 50.03 121 LEU A CA 1
ATOM 921 C C . LEU A 1 121 ? -0.298 10.184 -18.714 1.00 50.03 121 LEU A C 1
ATOM 923 O O . LEU A 1 121 ? 0.884 10.493 -18.785 1.00 50.03 121 LEU A O 1
ATOM 927 N N . TRP A 1 122 ? -1.222 11.137 -18.631 1.00 42.22 122 TRP A N 1
ATOM 928 C CA . TRP A 1 122 ? -0.887 12.490 -18.178 1.00 42.22 122 TRP A CA 1
ATOM 929 C C . TRP A 1 122 ? -0.733 12.444 -16.658 1.00 42.22 122 TRP A C 1
ATOM 931 O O . TRP A 1 122 ? -1.548 12.989 -15.926 1.00 42.22 122 TRP A O 1
ATOM 941 N N . TYR A 1 123 ? 0.315 11.777 -16.173 1.00 50.09 123 TYR A N 1
ATOM 942 C CA . TYR A 1 123 ? 0.847 12.125 -14.864 1.00 50.09 123 TYR A CA 1
ATOM 943 C C . TYR A 1 123 ? 1.558 13.461 -15.047 1.00 50.09 123 TYR A C 1
ATOM 945 O O . TYR A 1 123 ? 2.753 13.522 -15.326 1.00 50.09 123 TYR A O 1
ATOM 953 N N . GLY A 1 124 ? 0.800 14.552 -14.952 1.00 45.19 124 GLY A N 1
ATOM 954 C CA . GLY A 1 124 ? 1.403 15.740 -14.376 1.00 45.19 124 GLY A CA 1
ATOM 955 C C . GLY A 1 124 ? 1.841 15.372 -12.950 1.00 45.19 124 GLY A C 1
ATOM 956 O O . GLY A 1 124 ? 1.135 14.597 -12.300 1.00 45.19 124 GLY A O 1
ATOM 957 N N . PRO A 1 125 ? 2.967 15.885 -12.438 1.00 43.56 125 PRO A N 1
ATOM 958 C CA . PRO A 1 125 ? 3.419 15.673 -11.055 1.00 43.56 125 PRO A CA 1
ATOM 959 C C . PRO A 1 125 ? 2.471 16.254 -9.974 1.00 43.56 125 PRO A C 1
ATOM 961 O O . PRO A 1 125 ? 2.902 16.554 -8.868 1.00 43.56 125 PRO A O 1
ATOM 964 N N . SER A 1 126 ? 1.184 16.441 -10.279 1.00 50.06 126 SER A N 1
ATOM 965 C CA . SER A 1 126 ? 0.248 17.302 -9.553 1.00 50.06 126 SER A CA 1
ATOM 966 C C . SER A 1 126 ? -1.151 16.711 -9.323 1.00 50.06 126 SER A C 1
ATOM 968 O O . SER A 1 126 ? -1.992 17.398 -8.751 1.00 50.06 126 SER A O 1
ATOM 970 N N . SER A 1 127 ? -1.437 15.459 -9.702 1.00 67.81 127 SER A N 1
ATOM 971 C CA . SER A 1 127 ? -2.679 14.795 -9.271 1.00 67.81 127 SER A CA 1
ATOM 972 C C . SER A 1 127 ? -2.397 13.836 -8.117 1.00 67.81 127 SER A C 1
ATOM 974 O O . SER A 1 127 ? -1.872 12.743 -8.338 1.00 67.81 127 SER A O 1
ATOM 976 N N . ASN A 1 128 ? -2.747 14.243 -6.897 1.00 82.38 128 ASN A N 1
ATOM 977 C CA . ASN A 1 128 ? -2.719 13.370 -5.724 1.00 82.38 128 ASN A CA 1
ATOM 978 C C . ASN A 1 128 ? -3.569 12.113 -5.964 1.00 82.38 128 ASN A C 1
ATOM 980 O O . ASN A 1 128 ? -4.604 12.159 -6.638 1.00 82.38 128 ASN A O 1
ATOM 984 N N . ILE A 1 129 ? -3.150 10.992 -5.381 1.00 88.88 129 ILE A N 1
ATOM 985 C CA . ILE A 1 129 ? -3.932 9.758 -5.381 1.00 88.88 129 ILE A CA 1
ATOM 986 C C . ILE A 1 129 ? -5.074 9.939 -4.386 1.00 88.88 129 ILE A C 1
ATOM 988 O O . ILE A 1 129 ? -4.844 10.079 -3.188 1.00 88.88 129 ILE A O 1
ATOM 992 N N . LYS A 1 130 ? -6.308 9.929 -4.878 1.00 91.00 130 LYS A N 1
ATOM 993 C CA . LYS A 1 130 ? -7.503 10.062 -4.047 1.00 91.00 130 LYS A CA 1
ATOM 994 C C . LYS A 1 130 ? -7.898 8.710 -3.463 1.00 91.00 130 LYS A C 1
ATOM 996 O O . LYS A 1 130 ? -8.084 7.750 -4.209 1.00 91.00 130 LYS A O 1
ATOM 1001 N N . VAL A 1 131 ? -7.972 8.630 -2.135 1.00 94.25 131 VAL A N 1
ATOM 1002 C CA . VAL A 1 131 ? -8.317 7.409 -1.396 1.00 94.25 131 VAL A CA 1
ATOM 1003 C C . VAL A 1 131 ? -9.237 7.770 -0.240 1.00 94.25 131 VAL A C 1
ATOM 1005 O O . VAL A 1 131 ? -9.017 8.745 0.475 1.00 94.25 131 VAL A O 1
ATOM 1008 N N . ASN A 1 132 ? -10.282 6.980 -0.037 1.00 96.50 132 ASN A N 1
ATOM 1009 C CA . ASN A 1 132 ? -11.195 7.158 1.076 1.00 96.50 132 ASN A CA 1
ATOM 1010 C C . ASN A 1 132 ? -10.474 7.028 2.429 1.00 96.50 132 ASN A C 1
ATOM 1012 O O . ASN A 1 132 ? -9.601 6.174 2.609 1.00 96.50 132 ASN A O 1
ATOM 1016 N N . LYS A 1 133 ? -10.891 7.846 3.403 1.00 96.31 133 LYS A N 1
ATOM 1017 C CA . LYS A 1 133 ? -10.264 7.911 4.728 1.00 96.31 133 LYS A CA 1
ATOM 1018 C C . LYS A 1 133 ? -10.222 6.557 5.443 1.00 96.31 133 LYS A C 1
ATOM 1020 O O . LYS A 1 133 ? -9.192 6.243 6.027 1.00 96.31 133 LYS A O 1
ATOM 1025 N N . ASN A 1 134 ? -11.276 5.743 5.348 1.00 97.38 134 ASN A N 1
ATOM 1026 C CA . ASN A 1 134 ? -11.326 4.439 6.017 1.00 97.38 134 ASN A CA 1
ATOM 1027 C C . ASN A 1 134 ? -10.152 3.550 5.599 1.00 97.38 134 ASN A C 1
ATOM 1029 O O . ASN A 1 134 ? -9.519 2.918 6.437 1.00 97.38 134 ASN A O 1
ATOM 1033 N N . LEU A 1 135 ? -9.818 3.546 4.305 1.00 97.44 135 LEU A N 1
ATOM 1034 C CA . LEU A 1 135 ? -8.718 2.743 3.775 1.00 97.44 135 LEU A CA 1
ATOM 1035 C C . LEU A 1 135 ? -7.351 3.283 4.211 1.00 97.44 135 LEU A C 1
ATOM 1037 O O . LEU A 1 135 ? -6.442 2.503 4.484 1.00 97.44 135 LEU A O 1
ATOM 1041 N N . ILE A 1 136 ? -7.201 4.609 4.292 1.00 96.00 136 ILE A N 1
ATOM 1042 C CA . ILE A 1 136 ? -5.974 5.249 4.790 1.00 96.00 136 ILE A CA 1
ATOM 1043 C C . ILE A 1 136 ? -5.774 4.913 6.275 1.00 96.00 136 ILE A C 1
ATOM 1045 O O . ILE A 1 136 ? -4.677 4.526 6.680 1.00 96.00 136 ILE A O 1
ATOM 1049 N N . ASP A 1 137 ? -6.838 5.002 7.073 1.00 97.06 137 ASP A N 1
ATOM 1050 C CA . ASP A 1 137 ? -6.804 4.741 8.512 1.00 97.06 137 ASP A CA 1
ATOM 1051 C C . ASP A 1 137 ? -6.433 3.282 8.835 1.00 97.06 137 ASP A C 1
ATOM 1053 O O . ASP A 1 137 ? -5.850 3.017 9.887 1.00 97.06 137 ASP A O 1
ATOM 1057 N N . LEU A 1 138 ? -6.685 2.318 7.940 1.00 98.25 138 LEU A N 1
ATOM 1058 C CA . LEU A 1 138 ? -6.270 0.924 8.157 1.00 98.25 138 LEU A CA 1
ATOM 1059 C C . LEU A 1 138 ? -4.751 0.787 8.350 1.00 98.25 138 LEU A C 1
ATOM 1061 O O . LEU A 1 138 ? -4.312 -0.044 9.149 1.00 98.25 138 LEU A O 1
ATOM 1065 N N . PHE A 1 139 ? -3.932 1.626 7.705 1.00 96.19 139 PHE A N 1
ATOM 1066 C CA . PHE A 1 139 ? -2.477 1.597 7.891 1.00 96.19 139 PHE A CA 1
ATOM 1067 C C . PHE A 1 139 ? -2.045 2.020 9.302 1.00 96.19 139 PHE A C 1
ATOM 1069 O O . PHE A 1 139 ? -1.048 1.508 9.805 1.00 96.19 139 PHE A O 1
ATOM 1076 N N . SER A 1 140 ? -2.783 2.917 9.960 1.00 95.56 140 SER A N 1
ATOM 1077 C CA . SER A 1 140 ? -2.472 3.401 11.313 1.00 95.56 140 SER A CA 1
ATOM 1078 C C . SER A 1 140 ? -3.204 2.644 12.424 1.00 95.56 140 SER A C 1
ATOM 1080 O O . SER A 1 140 ? -2.881 2.833 13.594 1.00 95.56 140 SER A O 1
ATOM 1082 N N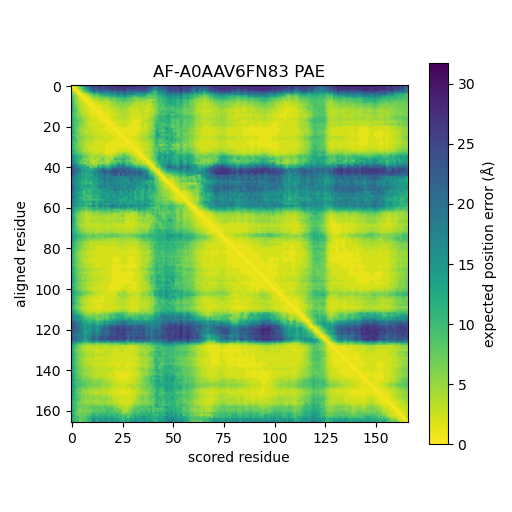 . THR A 1 141 ? -4.164 1.783 12.077 1.00 97.69 141 THR A N 1
ATOM 1083 C CA . THR A 1 141 ? -5.022 1.064 13.038 1.00 97.69 141 THR A CA 1
ATOM 1084 C C . THR A 1 141 ? -4.906 -0.458 12.972 1.00 97.69 141 THR A C 1
ATOM 1086 O O . THR A 1 141 ? -5.416 -1.139 13.857 1.00 97.69 141 THR A O 1
ATOM 1089 N N . THR A 1 142 ? -4.230 -1.009 11.958 1.00 98.00 142 THR A N 1
ATOM 1090 C CA . THR A 1 142 ? -4.102 -2.469 11.789 1.00 98.00 142 THR A CA 1
ATOM 1091 C C . THR A 1 142 ? -2.695 -2.963 12.097 1.00 98.00 142 THR A C 1
ATOM 1093 O O . THR A 1 142 ? -2.517 -3.902 12.863 1.00 98.00 142 THR A O 1
ATOM 1096 N N . VAL A 1 143 ? -1.672 -2.334 11.520 1.00 97.81 143 VAL A N 1
ATOM 1097 C CA . VAL A 1 143 ? -0.302 -2.866 11.534 1.00 97.81 143 VAL A CA 1
ATOM 1098 C C . VAL A 1 143 ? 0.531 -2.298 12.687 1.00 97.81 143 VAL A C 1
ATOM 1100 O O . VAL A 1 143 ? 0.450 -1.115 13.009 1.00 97.81 143 VAL A O 1
ATOM 1103 N N . ARG A 1 144 ? 1.353 -3.141 13.319 1.00 98.19 144 ARG A N 1
ATOM 1104 C CA . ARG A 1 144 ? 2.130 -2.839 14.533 1.00 98.19 144 ARG A CA 1
ATOM 1105 C C . ARG A 1 144 ? 3.633 -2.900 14.286 1.00 98.19 144 ARG A C 1
ATOM 1107 O O . ARG A 1 144 ? 4.105 -3.604 13.395 1.00 98.19 144 ARG A O 1
ATOM 1114 N N . VAL A 1 145 ? 4.402 -2.178 15.104 1.00 97.56 145 VAL A N 1
ATOM 1115 C CA . VAL A 1 145 ? 5.878 -2.116 14.993 1.00 97.56 145 VAL A CA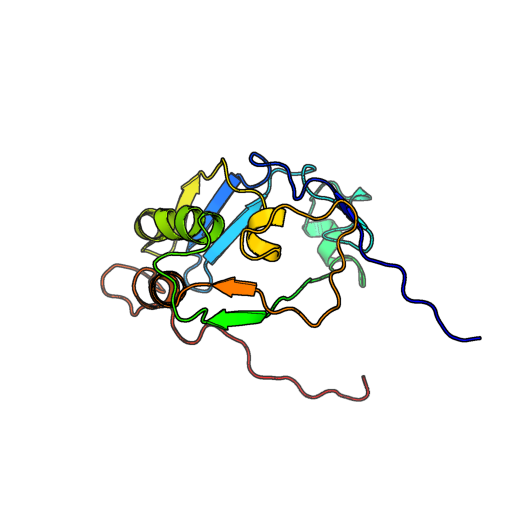 1
ATOM 1116 C C . VAL A 1 145 ? 6.569 -3.433 15.380 1.00 97.56 145 VAL A C 1
ATOM 1118 O O . VAL A 1 145 ? 7.717 -3.678 15.003 1.00 97.56 145 VAL A O 1
ATOM 1121 N N . GLY A 1 146 ? 5.878 -4.273 16.153 1.00 97.56 146 GLY A N 1
ATOM 1122 C CA . GLY A 1 146 ? 6.393 -5.504 16.746 1.00 97.56 146 GLY A CA 1
ATOM 1123 C C . GLY A 1 146 ? 5.322 -6.588 16.767 1.00 97.56 146 GLY A C 1
ATOM 1124 O O . GLY A 1 146 ? 4.972 -7.112 15.723 1.00 97.56 146 GLY A O 1
ATOM 1125 N N . ASN A 1 147 ? 4.805 -6.913 17.943 1.00 97.00 147 ASN A N 1
ATOM 1126 C CA . ASN A 1 147 ? 3.768 -7.927 18.170 1.00 97.00 147 ASN A CA 1
ATOM 1127 C C . ASN A 1 147 ? 2.427 -7.290 18.587 1.00 97.00 147 ASN A C 1
ATOM 1129 O O . ASN A 1 147 ? 2.297 -6.065 18.590 1.00 97.00 147 ASN A O 1
ATOM 1133 N N . SER A 1 148 ? 1.449 -8.108 18.976 1.00 95.44 148 SER A N 1
ATOM 1134 C CA . SER A 1 148 ? 0.127 -7.692 19.466 1.00 95.44 148 SER A CA 1
ATOM 1135 C C . SER A 1 148 ? 0.145 -6.660 20.604 1.00 95.44 148 SER A C 1
ATOM 1137 O O . SER A 1 148 ? -0.731 -5.797 20.646 1.00 95.44 148 SER A O 1
ATOM 1139 N N . SER A 1 149 ? 1.163 -6.680 21.470 1.00 97.25 149 SER A N 1
ATOM 1140 C CA . SER A 1 149 ? 1.341 -5.705 22.559 1.00 97.25 149 SER A CA 1
ATOM 1141 C C . SER A 1 149 ? 2.060 -4.423 22.126 1.00 97.25 149 SER A C 1
ATOM 1143 O O . SER A 1 149 ? 2.126 -3.457 22.882 1.00 97.25 149 SER A O 1
ATOM 1145 N N . SER A 1 150 ? 2.644 -4.404 20.928 1.00 97.75 150 SER A N 1
ATOM 1146 C CA . SER A 1 150 ? 3.408 -3.264 20.417 1.00 97.75 150 SER A CA 1
ATOM 1147 C C . SER A 1 150 ? 2.486 -2.179 19.855 1.00 97.75 150 SER A C 1
ATOM 1149 O O . SER A 1 150 ? 1.413 -2.506 19.350 1.00 97.75 150 SER A O 1
ATOM 1151 N N . PRO A 1 151 ? 2.879 -0.894 19.863 1.00 97.94 151 PRO A N 1
ATOM 1152 C CA . PRO A 1 151 ? 2.059 0.168 19.284 1.00 97.94 151 PRO A CA 1
ATOM 1153 C C . PRO A 1 151 ? 1.836 -0.022 17.777 1.00 97.94 151 PRO A C 1
ATOM 1155 O O . PRO A 1 151 ? 2.611 -0.696 17.083 1.00 97.94 151 PRO A O 1
ATOM 1158 N N . PHE A 1 152 ? 0.772 0.603 17.270 1.00 98.25 152 PHE A N 1
ATOM 1159 C CA . PHE A 1 152 ? 0.520 0.690 15.835 1.00 98.25 152 PHE A CA 1
ATOM 1160 C C . PHE A 1 152 ? 1.622 1.481 15.117 1.00 98.25 152 PHE A C 1
ATOM 1162 O O . PHE A 1 152 ? 2.281 2.343 15.701 1.00 98.25 152 PHE A O 1
ATOM 1169 N N . MET A 1 153 ? 1.828 1.190 13.833 1.00 96.31 153 MET A N 1
ATOM 1170 C CA . MET A 1 153 ? 2.764 1.912 12.972 1.00 96.31 153 MET A CA 1
ATOM 1171 C C . MET A 1 153 ? 2.181 3.266 12.551 1.00 96.31 153 MET A C 1
ATOM 1173 O O . MET A 1 153 ? 1.662 3.435 11.452 1.00 96.31 153 MET A O 1
ATOM 1177 N N . THR A 1 154 ? 2.307 4.254 13.431 1.00 95.81 154 THR A N 1
ATOM 1178 C CA . THR A 1 154 ? 1.974 5.661 13.161 1.00 95.81 154 THR A CA 1
ATOM 1179 C C . THR A 1 154 ? 3.233 6.507 12.985 1.00 95.81 154 THR A C 1
ATOM 1181 O O . THR A 1 154 ? 4.268 6.192 13.568 1.00 95.81 154 THR A O 1
ATOM 1184 N N . ASN A 1 155 ? 3.144 7.610 12.232 1.00 93.00 155 ASN A N 1
ATOM 1185 C CA . ASN A 1 155 ? 4.235 8.584 12.046 1.00 93.00 155 ASN A CA 1
ATOM 1186 C C . ASN A 1 155 ? 5.538 7.971 11.500 1.00 93.00 155 ASN A C 1
ATOM 1188 O O . ASN A 1 155 ? 6.646 8.309 11.911 1.00 93.00 155 ASN A O 1
ATOM 1192 N N . VAL A 1 156 ? 5.392 7.052 10.545 1.00 91.00 156 VAL A N 1
ATOM 1193 C CA . VAL A 1 156 ? 6.502 6.339 9.906 1.00 91.00 156 VAL A CA 1
ATOM 1194 C C . VAL A 1 156 ? 7.088 7.185 8.769 1.00 91.00 156 VAL A C 1
ATOM 1196 O O . VAL A 1 156 ? 6.856 6.928 7.590 1.00 91.00 156 VAL A O 1
ATOM 1199 N N . TYR A 1 157 ? 7.833 8.233 9.118 1.00 89.25 157 TYR A N 1
ATOM 1200 C CA . TYR A 1 157 ? 8.508 9.104 8.151 1.00 89.25 157 TYR A CA 1
ATOM 1201 C C . TYR A 1 157 ? 9.849 9.621 8.681 1.00 89.25 157 TYR A C 1
ATOM 1203 O O . TYR A 1 157 ? 10.126 9.605 9.878 1.00 89.25 157 TYR A O 1
ATOM 1211 N N . ARG A 1 158 ? 10.707 10.081 7.764 1.00 87.50 158 ARG A N 1
ATOM 1212 C CA . ARG A 1 158 ? 11.936 10.810 8.099 1.00 87.50 158 ARG A CA 1
ATOM 1213 C C . ARG A 1 158 ? 11.652 12.309 8.054 1.00 87.50 158 ARG A C 1
ATOM 1215 O O . ARG A 1 158 ? 10.981 12.770 7.135 1.00 87.50 158 ARG A O 1
ATOM 1222 N N . SER A 1 159 ? 12.214 13.066 8.991 1.00 90.25 159 SER A N 1
ATOM 1223 C CA . SER A 1 159 ? 12.196 14.530 8.944 1.00 90.25 159 SER A CA 1
ATOM 1224 C C . SER A 1 159 ? 12.850 15.070 7.669 1.00 90.25 159 SER A C 1
ATOM 1226 O O . SER A 1 159 ? 13.822 14.499 7.157 1.00 90.25 159 SER A O 1
ATOM 1228 N N . VAL A 1 160 ? 12.336 16.202 7.187 1.00 89.06 160 VAL A N 1
ATOM 1229 C CA . VAL A 1 160 ? 12.883 16.928 6.035 1.00 89.06 160 VAL A CA 1
ATOM 1230 C C . VAL A 1 160 ? 14.370 17.219 6.259 1.00 89.06 160 VAL A C 1
ATOM 1232 O O . VAL A 1 160 ? 14.789 17.557 7.364 1.00 89.06 160 VAL A O 1
ATOM 1235 N N . GLN A 1 161 ? 15.171 17.030 5.212 1.00 85.88 161 GLN A N 1
ATOM 1236 C CA . GLN A 1 161 ? 16.605 17.318 5.220 1.00 85.88 161 GLN A CA 1
ATOM 1237 C C . GLN A 1 161 ? 16.859 18.678 4.564 1.00 85.88 161 GLN A C 1
ATOM 1239 O O . GLN A 1 161 ? 16.097 19.093 3.691 1.00 85.88 161 GLN A O 1
ATOM 1244 N N . SER A 1 162 ? 17.929 19.363 4.965 1.00 88.75 162 SER A N 1
ATOM 1245 C CA . SER A 1 162 ? 18.321 20.633 4.354 1.00 88.75 162 SER A CA 1
ATOM 1246 C C . SER A 1 162 ? 18.697 20.456 2.877 1.00 88.75 162 SER A C 1
ATOM 1248 O O . SER A 1 162 ? 19.259 19.434 2.479 1.00 88.75 162 SER A O 1
ATOM 1250 N N . LEU A 1 163 ? 18.394 21.469 2.059 1.00 86.25 163 LEU A N 1
ATOM 1251 C CA . LEU A 1 163 ? 18.613 21.416 0.609 1.00 86.25 163 LEU A CA 1
ATOM 1252 C C . LEU A 1 163 ? 20.098 21.427 0.220 1.00 86.25 163 LEU A C 1
ATOM 1254 O O . LEU A 1 163 ? 20.446 20.868 -0.813 1.00 86.25 163 LEU A O 1
ATOM 1258 N N . ASN A 1 164 ? 20.978 22.005 1.047 1.00 88.38 164 ASN A N 1
ATOM 1259 C CA . ASN A 1 164 ? 22.438 22.009 0.862 1.00 88.38 164 ASN A CA 1
ATOM 1260 C C . ASN A 1 164 ? 22.887 22.349 -0.580 1.00 88.38 164 ASN A C 1
ATOM 1262 O O . ASN A 1 164 ? 23.795 21.713 -1.109 1.00 88.38 164 ASN A O 1
ATOM 1266 N N . GLY A 1 165 ? 22.237 23.335 -1.213 1.00 80.88 165 GLY A N 1
ATOM 1267 C CA . GLY A 1 165 ? 22.589 23.820 -2.555 1.00 80.88 165 GLY A CA 1
ATOM 1268 C C . GLY A 1 165 ? 22.058 22.991 -3.733 1.00 80.88 165 GLY A C 1
ATOM 1269 O O . GLY A 1 165 ? 22.590 23.128 -4.831 1.00 80.88 165 GLY A O 1
ATOM 1270 N N . ARG A 1 166 ? 21.058 22.129 -3.509 1.00 71.94 166 ARG A N 1
ATOM 1271 C CA . ARG A 1 166 ? 20.310 21.407 -4.554 1.00 71.94 166 ARG A CA 1
ATOM 1272 C C . ARG A 1 166 ? 19.124 22.199 -5.084 1.00 71.94 166 ARG A C 1
ATOM 1274 O O . ARG A 1 166 ? 18.537 22.961 -4.283 1.00 71.94 166 ARG A O 1
#

Secondary structure (DSSP, 8-state):
----PPPPEEESTT-TTSEEEEEE-SS-EEEEE-TTT-EEET-SS-GGGTT-HHHHTTSTTS-------EEEETT-SS--HHHHHHHTTGGGG-STT-EEE--S--HHHHHTTTPPPPSS----TT--EEEEHHHHHHHHHT-BSSSTTSPB--S--PPPPP-TT-